Protein AF-A0A3D0XUD2-F1 (afdb_monomer_lite)

Sequence (132 aa):
TGTIDGDGKLRALLSQELQALLPKEGEVLVAGLGNPQVTPDALGPQCADRVLATRHVRGKAAIDVGLGGLRSVSVTKPGVLGTTGVETAEMLQALIRELHPAAVVAVDALAAGRLHRLGKTVQISDGGISPG

Structure (mmCIF, N/CA/C/O backbone):
data_AF-A0A3D0XUD2-F1
#
_entry.id   AF-A0A3D0XUD2-F1
#
loop_
_atom_site.group_PDB
_atom_site.id
_atom_site.type_symbol
_atom_site.label_atom_id
_atom_site.label_alt_id
_atom_site.label_comp_id
_atom_site.label_asym_id
_atom_site.label_entity_id
_atom_site.label_seq_id
_atom_site.pdbx_PDB_ins_code
_atom_site.Cartn_x
_atom_site.Cartn_y
_atom_site.Cartn_z
_atom_site.occupancy
_atom_site.B_iso_or_equiv
_atom_site.auth_seq_id
_atom_site.auth_comp_id
_atom_site.auth_asym_id
_atom_site.auth_atom_id
_atom_site.pdbx_PDB_model_num
ATOM 1 N N . THR A 1 1 ? 1.637 -34.350 -3.943 1.00 40.25 1 THR A N 1
ATOM 2 C CA . THR A 1 1 ? 1.236 -33.182 -4.760 1.00 40.25 1 THR A CA 1
ATOM 3 C C . THR A 1 1 ? 0.056 -32.516 -4.079 1.00 40.25 1 THR A C 1
ATOM 5 O O . THR A 1 1 ? -1.084 -32.837 -4.366 1.00 40.25 1 THR A O 1
ATOM 8 N N . GLY A 1 2 ? 0.336 -31.685 -3.071 1.00 35.22 2 GLY A N 1
ATOM 9 C CA . GLY A 1 2 ? -0.687 -30.990 -2.285 1.00 35.22 2 GLY A CA 1
ATOM 10 C C . GLY A 1 2 ? -0.833 -29.564 -2.788 1.00 35.22 2 GLY A C 1
ATOM 11 O O . GLY A 1 2 ? -0.051 -28.693 -2.420 1.00 35.22 2 GLY A O 1
ATOM 12 N N . THR A 1 3 ? -1.783 -29.352 -3.686 1.00 44.06 3 THR A N 1
ATOM 13 C CA . THR A 1 3 ? -2.172 -28.040 -4.198 1.00 44.06 3 THR A CA 1
ATOM 14 C C . THR A 1 3 ? -3.342 -27.506 -3.377 1.00 44.06 3 THR A C 1
ATOM 16 O O . THR A 1 3 ? -4.380 -28.150 -3.313 1.00 44.06 3 THR A O 1
ATOM 19 N N . ILE A 1 4 ? -3.165 -26.309 -2.806 1.00 49.25 4 ILE A N 1
ATOM 20 C CA . ILE A 1 4 ? -4.244 -25.352 -2.504 1.00 49.25 4 ILE A CA 1
ATOM 21 C C . ILE A 1 4 ? -5.291 -25.864 -1.486 1.00 49.25 4 ILE A C 1
ATOM 23 O O . ILE A 1 4 ? -6.492 -25.791 -1.696 1.00 49.25 4 ILE A O 1
ATOM 27 N N . ASP A 1 5 ? -4.805 -26.311 -0.327 1.00 49.78 5 ASP A N 1
ATOM 28 C CA . ASP A 1 5 ? -5.538 -26.314 0.961 1.00 49.78 5 ASP A CA 1
ATOM 29 C C . ASP A 1 5 ? -5.051 -25.139 1.863 1.00 49.78 5 ASP A C 1
ATOM 31 O O . ASP A 1 5 ? -5.212 -25.107 3.082 1.00 49.78 5 ASP A O 1
ATOM 35 N N . GLY A 1 6 ? -4.353 -24.165 1.254 1.00 54.50 6 GLY A N 1
ATOM 36 C CA . GLY A 1 6 ? -3.558 -23.128 1.931 1.00 54.50 6 GLY A CA 1
ATOM 37 C C . GLY A 1 6 ? -4.121 -21.704 1.887 1.00 54.50 6 GLY A C 1
ATOM 38 O O . GLY A 1 6 ? -3.674 -20.867 2.672 1.00 54.50 6 GLY A O 1
ATOM 39 N N . ASP A 1 7 ? -5.112 -21.419 1.036 1.00 63.12 7 ASP A N 1
ATOM 40 C CA . ASP A 1 7 ? -5.619 -20.051 0.842 1.00 63.12 7 ASP A CA 1
ATOM 41 C C . ASP A 1 7 ? -6.313 -19.511 2.095 1.00 63.12 7 ASP A C 1
ATOM 43 O O . ASP A 1 7 ? -6.095 -18.367 2.484 1.00 63.12 7 ASP A O 1
ATOM 47 N N . GLY A 1 8 ? -7.096 -20.339 2.790 1.00 73.44 8 GLY A N 1
ATOM 48 C CA . GLY A 1 8 ? -7.763 -19.922 4.026 1.00 73.44 8 GLY A CA 1
ATOM 49 C C . GLY A 1 8 ? -6.780 -19.641 5.165 1.00 73.44 8 GLY A C 1
ATOM 50 O O . GLY A 1 8 ? -6.895 -18.622 5.840 1.00 73.44 8 GLY A O 1
ATOM 51 N N . LYS A 1 9 ? -5.781 -20.515 5.351 1.00 86.44 9 LYS A N 1
ATOM 52 C CA . LYS A 1 9 ? -4.808 -20.411 6.452 1.00 86.44 9 LYS A CA 1
ATOM 53 C C . LYS A 1 9 ? -3.856 -19.235 6.268 1.00 86.44 9 LYS A C 1
ATOM 55 O O . LYS A 1 9 ? -3.652 -18.480 7.212 1.00 86.44 9 LYS A O 1
ATOM 60 N N . LEU A 1 10 ? -3.310 -19.051 5.062 1.00 85.81 10 LEU A N 1
ATOM 61 C CA . LEU A 1 10 ? -2.434 -17.915 4.777 1.00 85.81 10 LEU A CA 1
ATOM 62 C C . LEU A 1 10 ? -3.198 -16.593 4.893 1.00 85.81 10 LEU A C 1
ATOM 64 O O . LEU A 1 10 ? -2.707 -15.666 5.528 1.00 85.81 10 LEU A O 1
ATOM 68 N N . ARG A 1 11 ? -4.415 -16.511 4.339 1.00 89.19 11 ARG A N 1
ATOM 69 C CA . ARG A 1 11 ? -5.251 -15.308 4.470 1.00 89.19 11 ARG A CA 1
ATOM 70 C C . ARG A 1 11 ? -5.579 -15.000 5.927 1.00 89.19 11 ARG A C 1
ATOM 72 O O . ARG A 1 11 ? -5.492 -13.839 6.314 1.00 89.19 11 ARG A O 1
ATOM 79 N N . ALA A 1 12 ? -5.932 -16.009 6.724 1.00 92.25 12 ALA A N 1
ATOM 80 C CA . ALA A 1 12 ? -6.213 -15.834 8.147 1.00 92.25 12 ALA A CA 1
ATOM 81 C C . ALA A 1 12 ? -4.983 -15.321 8.909 1.00 92.25 12 ALA A C 1
ATOM 83 O O . ALA A 1 12 ? -5.096 -14.334 9.631 1.00 92.25 12 ALA A O 1
ATOM 84 N N . LEU A 1 13 ? -3.811 -15.926 8.682 1.00 92.94 13 LEU A N 1
ATOM 85 C CA . LEU A 1 13 ? -2.558 -15.494 9.302 1.00 92.94 13 LEU A CA 1
ATOM 86 C C . LEU A 1 13 ? -2.205 -14.055 8.907 1.00 92.94 13 LEU A C 1
ATOM 88 O O . LEU A 1 13 ? -1.999 -13.219 9.775 1.00 92.94 13 LEU A O 1
ATOM 92 N N . LEU A 1 14 ? -2.208 -13.733 7.608 1.00 92.25 14 LEU A N 1
ATOM 93 C CA . LEU A 1 14 ? -1.920 -12.375 7.134 1.00 92.25 14 LEU A CA 1
ATOM 94 C C . LEU A 1 14 ? -2.909 -11.346 7.693 1.00 92.25 14 LEU A C 1
ATOM 96 O O . LEU A 1 14 ? -2.503 -10.241 8.039 1.00 92.25 14 LEU A O 1
ATOM 100 N N . SER A 1 15 ? -4.192 -11.703 7.805 1.00 93.38 15 SER A N 1
ATOM 101 C CA . SER A 1 15 ? -5.202 -10.818 8.398 1.00 93.38 15 SER A CA 1
ATOM 102 C C . SER A 1 15 ? -4.914 -10.559 9.874 1.00 93.38 15 SER A C 1
ATOM 104 O O . SER A 1 15 ? -5.017 -9.419 10.317 1.00 93.38 15 SER A O 1
ATOM 106 N N . GLN A 1 16 ? -4.532 -11.597 10.621 1.00 95.19 16 GLN A N 1
ATOM 107 C CA . GLN A 1 16 ? -4.201 -11.494 12.039 1.00 95.19 16 GLN A CA 1
ATOM 108 C C . GLN A 1 16 ? -2.958 -10.627 12.270 1.00 95.19 16 GLN A C 1
ATOM 110 O O . GLN A 1 16 ? -3.004 -9.705 13.081 1.00 95.19 16 GLN A O 1
ATOM 115 N N . GLU A 1 17 ? -1.878 -10.881 11.530 1.00 95.19 17 GLU A N 1
ATOM 116 C CA . GLU A 1 17 ? -0.636 -10.107 11.642 1.00 95.19 17 GLU A CA 1
ATOM 117 C C . GLU A 1 17 ? -0.848 -8.645 11.231 1.00 95.19 17 GLU A C 1
ATOM 119 O O . GLU A 1 17 ? -0.426 -7.726 11.931 1.00 95.19 17 GLU A O 1
ATOM 124 N N . LEU A 1 18 ? -1.578 -8.398 10.137 1.00 94.19 18 LEU A N 1
ATOM 125 C CA . LEU A 1 18 ? -1.899 -7.036 9.714 1.00 94.19 18 LEU A CA 1
ATOM 126 C C . LEU A 1 18 ? -2.772 -6.314 10.751 1.00 94.19 18 LEU A C 1
ATOM 128 O O . LEU A 1 18 ? -2.539 -5.143 11.041 1.00 94.19 18 LEU A O 1
ATOM 132 N N . GLN A 1 19 ? -3.758 -6.997 11.340 1.00 94.44 19 GLN A N 1
ATOM 133 C CA . GLN A 1 19 ? -4.596 -6.420 12.391 1.00 94.44 19 GLN A CA 1
ATOM 134 C C . GLN A 1 19 ? -3.784 -6.063 13.643 1.00 94.44 19 GLN A C 1
ATOM 136 O O . GLN A 1 19 ? -4.074 -5.044 14.265 1.00 94.44 19 GLN A O 1
ATOM 141 N N . ALA A 1 20 ? -2.776 -6.865 13.999 1.00 95.06 20 ALA A N 1
ATOM 142 C CA . ALA A 1 20 ? -1.914 -6.613 15.151 1.00 95.06 20 ALA A CA 1
ATOM 143 C C . ALA A 1 20 ? -1.021 -5.370 14.980 1.00 95.06 20 ALA A C 1
ATOM 145 O O . ALA A 1 20 ? -0.704 -4.711 15.969 1.00 95.06 20 ALA A O 1
ATOM 146 N N . LEU A 1 21 ? -0.645 -5.035 13.741 1.00 94.56 21 LEU A N 1
ATOM 147 C CA . LEU A 1 21 ? 0.178 -3.860 13.430 1.00 94.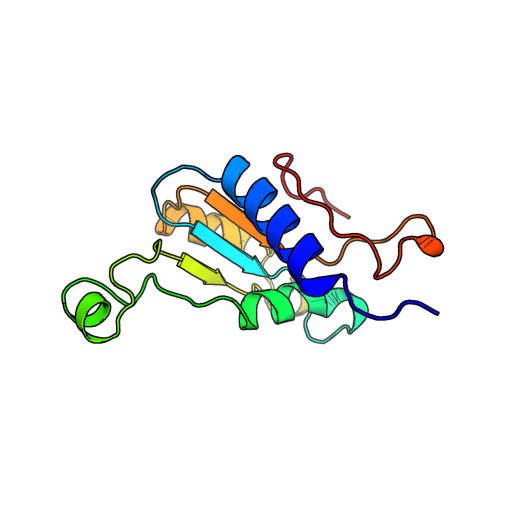56 21 LEU A CA 1
ATOM 148 C C . LEU A 1 21 ? -0.632 -2.572 13.252 1.00 94.56 21 LEU A C 1
ATOM 150 O O . LEU A 1 21 ? -0.089 -1.475 13.374 1.00 94.56 21 LEU A O 1
ATOM 154 N N . LEU A 1 22 ? -1.922 -2.682 12.936 1.00 95.81 22 LEU A N 1
ATOM 155 C CA . LEU A 1 22 ? -2.767 -1.517 12.716 1.00 95.81 22 LEU A CA 1
ATOM 156 C C . LEU A 1 22 ? -3.328 -0.963 14.037 1.00 95.81 22 LEU A C 1
ATOM 158 O O . LEU A 1 22 ? -3.712 -1.727 14.926 1.00 95.81 22 LEU A O 1
ATOM 162 N N . PRO A 1 23 ? -3.506 0.367 14.147 1.00 95.75 23 PRO A N 1
ATOM 163 C CA . PRO A 1 23 ? -4.296 0.959 15.220 1.00 95.75 23 PRO A CA 1
ATOM 164 C C . PRO A 1 23 ? -5.701 0.348 15.284 1.00 95.75 23 PRO A C 1
ATOM 166 O O . PRO A 1 23 ? -6.252 -0.082 14.265 1.00 95.75 23 PRO A O 1
ATOM 169 N N . LYS A 1 24 ? -6.310 0.337 16.477 1.00 93.25 24 LYS A N 1
ATOM 170 C CA . LYS A 1 24 ? -7.674 -0.195 16.670 1.00 93.25 24 LYS A CA 1
ATOM 171 C C . LYS A 1 24 ? -8.721 0.595 15.885 1.00 93.25 24 LYS A C 1
ATOM 173 O O . LYS A 1 24 ? -9.613 -0.004 15.293 1.00 93.25 24 LYS A O 1
ATOM 178 N N . GLU A 1 25 ? -8.554 1.911 15.822 1.00 93.12 25 GLU A N 1
ATOM 179 C CA . GLU A 1 25 ? -9.488 2.850 15.203 1.00 93.12 25 GLU A CA 1
ATOM 180 C C . GLU A 1 25 ? -8.762 3.829 14.276 1.00 93.12 25 GLU A C 1
ATOM 182 O O . GLU A 1 25 ? -7.540 3.974 14.338 1.00 93.12 25 GLU A O 1
ATOM 187 N N . GLY A 1 26 ? -9.537 4.528 13.448 1.00 94.81 26 GLY A N 1
ATOM 188 C CA . GLY A 1 26 ? -9.050 5.559 12.534 1.00 94.81 26 GLY A CA 1
ATOM 189 C C . GLY A 1 26 ? -8.995 5.120 11.070 1.00 94.81 26 GLY A C 1
ATOM 190 O O . GLY A 1 26 ? -9.168 3.948 10.730 1.00 94.81 26 GLY A O 1
ATOM 191 N N . GLU A 1 27 ? -8.804 6.101 10.187 1.00 96.06 27 GLU A N 1
ATOM 192 C CA . GLU A 1 27 ? -8.720 5.870 8.744 1.00 96.06 27 GLU A CA 1
ATOM 193 C C . GLU A 1 27 ? -7.397 5.191 8.369 1.00 96.06 27 GLU A C 1
ATOM 195 O O . GLU A 1 27 ? -6.343 5.545 8.893 1.00 96.06 27 GLU A O 1
ATOM 200 N N . VAL A 1 28 ? -7.445 4.245 7.432 1.00 98.00 28 VAL A N 1
ATOM 201 C CA . VAL A 1 28 ? -6.247 3.648 6.828 1.00 98.00 28 VAL A CA 1
ATOM 202 C C . VAL A 1 28 ? -6.115 4.119 5.386 1.00 98.00 28 VAL A C 1
ATOM 204 O O . VAL A 1 28 ? -7.065 4.028 4.609 1.00 98.00 28 VAL A O 1
ATOM 207 N N . LEU A 1 29 ? -4.925 4.585 5.012 1.00 98.38 29 LEU A N 1
ATOM 208 C CA . LEU A 1 29 ? -4.563 4.841 3.621 1.00 98.38 29 LEU A CA 1
ATOM 209 C C . LEU A 1 29 ? -3.801 3.633 3.071 1.00 98.38 29 LEU A C 1
ATOM 211 O O . LEU A 1 29 ? -2.702 3.336 3.526 1.00 98.38 29 LEU A O 1
ATOM 215 N N . VAL A 1 30 ? -4.357 2.947 2.078 1.00 98.31 30 VAL A N 1
ATOM 216 C CA . VAL A 1 30 ? -3.651 1.892 1.345 1.00 98.31 30 VAL A CA 1
ATOM 217 C C . VAL A 1 30 ? -2.985 2.489 0.110 1.00 98.31 30 VAL A C 1
ATOM 219 O O . VAL A 1 30 ? -3.647 3.144 -0.694 1.00 98.31 30 VAL A O 1
ATOM 222 N N . ALA A 1 31 ? -1.687 2.249 -0.055 1.00 97.88 31 ALA A N 1
ATOM 223 C CA . ALA A 1 31 ? -0.895 2.712 -1.187 1.00 97.88 31 ALA A CA 1
ATOM 224 C C . ALA A 1 31 ? -0.330 1.518 -1.967 1.00 97.88 31 ALA A C 1
ATOM 226 O O . ALA A 1 31 ? 0.516 0.789 -1.457 1.00 97.88 31 ALA A O 1
ATOM 227 N N . GLY A 1 32 ? -0.788 1.317 -3.203 1.00 97.50 32 GLY A N 1
ATOM 228 C CA . GLY A 1 32 ? -0.207 0.332 -4.119 1.00 97.50 32 GLY A CA 1
ATOM 229 C C . GLY A 1 32 ? 0.975 0.934 -4.870 1.00 97.50 32 GLY A C 1
ATOM 230 O O . GLY A 1 32 ? 0.760 1.754 -5.759 1.00 97.50 32 GLY A O 1
ATOM 231 N N . LEU A 1 33 ? 2.196 0.548 -4.504 1.00 95.62 33 LEU A N 1
ATOM 232 C CA . LEU A 1 33 ? 3.441 1.061 -5.079 1.00 95.62 33 LEU A CA 1
ATOM 233 C C . LEU A 1 33 ? 3.908 0.202 -6.254 1.00 95.62 33 LEU A C 1
ATOM 235 O O . LEU A 1 33 ? 3.703 -1.010 -6.258 1.00 95.62 33 LEU A O 1
ATOM 239 N N . GLY A 1 34 ? 4.548 0.849 -7.224 1.00 93.31 34 GLY A N 1
ATOM 240 C CA . GLY A 1 34 ? 5.132 0.202 -8.393 1.00 93.31 34 GLY A CA 1
ATOM 241 C C . GLY A 1 34 ? 4.509 0.672 -9.704 1.00 93.31 34 GLY A C 1
ATOM 242 O O . GLY A 1 34 ? 3.581 1.486 -9.747 1.00 93.31 34 GLY A O 1
ATOM 243 N N . ASN A 1 35 ? 5.051 0.172 -10.804 1.00 93.38 35 ASN A N 1
ATOM 244 C CA . ASN A 1 35 ? 4.659 0.536 -12.150 1.00 93.38 35 ASN A CA 1
ATOM 245 C C . ASN A 1 35 ? 3.707 -0.512 -12.754 1.00 93.38 35 ASN A C 1
ATOM 247 O O . ASN A 1 35 ? 4.144 -1.618 -13.081 1.00 93.38 35 ASN A O 1
ATOM 251 N N . PRO A 1 36 ? 2.431 -0.177 -13.028 1.00 91.38 36 PRO A N 1
ATOM 252 C CA . PRO A 1 36 ? 1.493 -1.120 -13.641 1.00 91.38 36 PRO A CA 1
ATOM 253 C C . PRO A 1 36 ? 1.895 -1.561 -15.060 1.00 91.38 36 PRO A C 1
ATOM 255 O O . PRO A 1 36 ? 1.380 -2.565 -15.544 1.00 91.38 36 PRO A O 1
ATOM 258 N N . GLN A 1 37 ? 2.801 -0.836 -15.730 1.00 92.69 37 GLN A N 1
ATOM 259 C CA . GLN A 1 37 ? 3.322 -1.187 -17.058 1.00 92.69 37 GLN A CA 1
ATOM 260 C C . GLN A 1 37 ? 4.483 -2.192 -17.013 1.00 92.69 37 GLN A C 1
ATOM 262 O O . GLN A 1 37 ? 4.892 -2.707 -18.051 1.00 92.69 37 GLN A O 1
ATOM 267 N N . VAL A 1 38 ? 5.032 -2.480 -15.830 1.00 93.00 38 VAL A N 1
ATOM 268 C CA . VAL A 1 38 ? 6.141 -3.419 -15.642 1.00 93.00 38 VAL A CA 1
ATOM 269 C C . VAL A 1 38 ? 5.612 -4.618 -14.866 1.00 93.00 38 VAL A C 1
ATOM 271 O O . VAL A 1 38 ? 5.379 -4.537 -13.669 1.00 93.00 38 VAL A O 1
ATOM 274 N N . THR A 1 39 ? 5.424 -5.755 -15.540 1.00 92.25 39 THR A N 1
ATOM 275 C CA . THR A 1 39 ? 4.793 -6.957 -14.961 1.00 92.25 39 THR A CA 1
ATOM 276 C C . THR A 1 39 ? 5.306 -7.359 -13.570 1.00 92.25 39 THR A C 1
ATOM 278 O O . THR A 1 39 ? 4.463 -7.586 -12.701 1.00 92.25 39 THR A O 1
ATOM 281 N N . PRO A 1 40 ? 6.628 -7.456 -13.303 1.00 89.25 40 PRO A N 1
ATOM 282 C CA . PRO A 1 40 ? 7.106 -7.819 -11.967 1.00 89.25 40 PRO A CA 1
ATOM 283 C C . PRO A 1 40 ? 6.855 -6.741 -10.900 1.00 89.25 40 PRO A C 1
ATOM 285 O O . PRO A 1 40 ? 6.862 -7.076 -9.722 1.00 89.25 40 PRO A O 1
ATOM 288 N N . ASP A 1 41 ? 6.605 -5.494 -11.302 1.00 91.94 41 ASP A N 1
ATOM 289 C CA . ASP A 1 41 ? 6.417 -4.319 -10.437 1.00 91.94 41 ASP A CA 1
ATOM 290 C C . ASP A 1 41 ? 4.931 -3.907 -10.305 1.00 91.94 41 ASP A C 1
ATOM 292 O O . ASP A 1 41 ? 4.556 -3.021 -9.544 1.00 91.94 41 ASP A O 1
ATOM 296 N N . ALA A 1 42 ? 4.030 -4.581 -11.025 1.00 94.25 42 ALA A N 1
ATOM 297 C CA . ALA A 1 42 ? 2.603 -4.263 -11.042 1.00 94.25 42 ALA A CA 1
ATOM 298 C C . ALA A 1 42 ? 1.825 -4.804 -9.822 1.00 94.25 42 ALA A C 1
ATOM 300 O O . ALA A 1 42 ? 0.619 -4.565 -9.711 1.00 94.25 42 ALA A O 1
ATOM 301 N N . LEU A 1 43 ? 2.476 -5.542 -8.911 1.00 95.25 43 LEU A N 1
ATOM 302 C CA . LEU A 1 43 ? 1.813 -6.220 -7.790 1.00 95.25 43 LEU A CA 1
ATOM 303 C C . LEU A 1 43 ? 1.109 -5.239 -6.842 1.00 95.25 43 LEU A C 1
ATOM 305 O O . LEU A 1 43 ? -0.033 -5.490 -6.457 1.00 95.25 43 LEU A O 1
ATOM 309 N N . GLY A 1 44 ? 1.761 -4.129 -6.480 1.00 96.12 44 GLY A N 1
ATOM 310 C CA . GLY A 1 44 ? 1.181 -3.114 -5.598 1.00 96.12 44 GLY A CA 1
ATOM 311 C C . GLY A 1 44 ? -0.098 -2.499 -6.176 1.00 96.12 44 GLY A C 1
ATOM 312 O O . GLY A 1 44 ? -1.145 -2.597 -5.527 1.00 96.12 44 GLY A O 1
ATOM 313 N N . PRO A 1 45 ? -0.079 -1.945 -7.408 1.00 96.56 45 PRO A N 1
ATOM 314 C CA . PRO A 1 45 ? -1.276 -1.445 -8.077 1.00 96.56 45 PRO A CA 1
ATOM 315 C C . PRO A 1 45 ? -2.400 -2.486 -8.173 1.00 96.56 45 PRO A C 1
ATOM 317 O O . PRO A 1 45 ? -3.549 -2.172 -7.865 1.00 96.56 45 PRO A O 1
ATOM 320 N N . GLN A 1 46 ? -2.077 -3.734 -8.530 1.00 96.94 46 GLN A N 1
ATOM 321 C CA . GLN A 1 46 ? -3.064 -4.816 -8.632 1.00 96.94 46 GLN A CA 1
ATOM 322 C C . GLN A 1 46 ? -3.665 -5.209 -7.276 1.00 96.94 46 GLN A C 1
ATOM 324 O O . GLN A 1 46 ? -4.837 -5.580 -7.203 1.00 96.94 46 GLN A O 1
ATOM 329 N N . CYS A 1 47 ? -2.878 -5.148 -6.200 1.00 96.31 47 CYS A N 1
ATOM 330 C CA . CYS A 1 47 ? -3.373 -5.375 -4.848 1.00 96.31 47 CYS A CA 1
ATOM 331 C C . CYS A 1 47 ? -4.334 -4.258 -4.430 1.00 96.31 47 CYS A C 1
ATOM 333 O O . CYS A 1 47 ? -5.441 -4.546 -3.976 1.00 96.31 47 CYS A O 1
ATOM 335 N N . ALA A 1 48 ? -3.950 -2.999 -4.656 1.00 97.12 48 ALA A N 1
ATOM 336 C CA . ALA A 1 48 ? -4.777 -1.836 -4.352 1.00 97.12 48 ALA A CA 1
ATOM 337 C C . ALA A 1 48 ? -6.123 -1.857 -5.101 1.00 97.12 48 ALA A C 1
ATOM 339 O O . ALA A 1 48 ? -7.144 -1.516 -4.510 1.00 97.12 48 ALA A O 1
ATOM 340 N N . ASP A 1 49 ? -6.165 -2.350 -6.345 1.00 96.88 49 ASP A N 1
ATOM 341 C CA . ASP A 1 49 ? -7.413 -2.537 -7.108 1.00 96.88 49 ASP A CA 1
ATOM 342 C C . ASP A 1 49 ? -8.414 -3.507 -6.466 1.00 96.88 49 ASP A C 1
ATOM 344 O O . ASP A 1 49 ? -9.603 -3.485 -6.783 1.00 96.88 49 ASP A O 1
ATOM 348 N N . ARG A 1 50 ? -7.953 -4.363 -5.550 1.00 96.44 50 ARG A N 1
ATOM 349 C CA . ARG A 1 50 ? -8.795 -5.322 -4.824 1.00 96.44 50 ARG A CA 1
ATOM 350 C C . ARG A 1 50 ? -9.192 -4.843 -3.430 1.00 96.44 50 ARG A C 1
ATOM 352 O O . ARG A 1 50 ? -9.876 -5.576 -2.715 1.00 96.44 50 ARG A O 1
ATOM 359 N N . VAL A 1 51 ? -8.774 -3.644 -3.030 1.00 96.12 51 VAL A N 1
ATOM 360 C CA . VAL A 1 51 ? -9.135 -3.064 -1.736 1.00 96.12 51 VAL A CA 1
ATOM 361 C C . VAL A 1 51 ? -10.434 -2.281 -1.870 1.00 96.12 51 VAL A C 1
ATOM 363 O O . VAL A 1 51 ? -10.562 -1.384 -2.700 1.00 96.12 51 VAL A O 1
ATOM 366 N N . LEU A 1 52 ? -11.402 -2.596 -1.010 1.00 93.75 52 LEU A N 1
ATOM 367 C CA . LEU A 1 52 ? -12.653 -1.854 -0.939 1.00 93.75 52 LEU A CA 1
ATOM 368 C C . LEU A 1 52 ? -12.407 -0.477 -0.306 1.00 93.75 52 LEU A C 1
ATOM 370 O O . LEU A 1 52 ? -12.200 -0.369 0.902 1.00 93.75 52 LEU A O 1
ATOM 374 N N . ALA A 1 53 ? -12.448 0.577 -1.118 1.00 94.50 53 ALA A N 1
ATOM 375 C CA . ALA A 1 53 ? -12.395 1.949 -0.629 1.00 94.50 53 ALA A CA 1
ATOM 376 C C . ALA A 1 53 ? -13.725 2.318 0.041 1.00 94.50 53 ALA A C 1
ATOM 378 O O . ALA A 1 53 ? -14.774 2.315 -0.599 1.00 94.50 53 ALA A O 1
ATOM 379 N N . THR A 1 54 ? -13.682 2.676 1.321 1.00 94.25 54 THR A N 1
ATOM 380 C CA . THR A 1 54 ? -14.884 2.947 2.130 1.00 94.25 54 THR A CA 1
ATOM 381 C C . THR A 1 54 ? -14.964 4.386 2.622 1.00 94.25 54 THR A C 1
ATOM 383 O O . THR A 1 54 ? -16.037 4.813 3.032 1.00 94.25 54 THR A O 1
ATOM 386 N N . ARG A 1 55 ? -13.887 5.184 2.533 1.00 92.38 55 ARG A N 1
ATOM 387 C CA . ARG A 1 55 ? -13.864 6.570 3.046 1.00 92.38 55 ARG A CA 1
ATOM 388 C C . ARG A 1 55 ? -15.018 7.441 2.544 1.00 92.38 55 ARG A C 1
ATOM 390 O O . ARG A 1 55 ? -15.511 8.287 3.294 1.00 92.38 55 ARG A O 1
ATOM 397 N N . HIS A 1 56 ? -15.406 7.266 1.282 1.00 89.62 56 HIS A N 1
ATOM 398 C CA . HIS A 1 56 ? -16.454 8.047 0.622 1.00 89.62 56 HIS A CA 1
ATOM 399 C C . HIS A 1 56 ? -17.876 7.589 0.992 1.00 89.62 56 HIS A C 1
ATOM 401 O O . HIS A 1 56 ? -18.830 8.329 0.762 1.00 89.62 56 HIS A O 1
ATOM 407 N N . VAL A 1 57 ? -18.031 6.403 1.591 1.00 84.38 57 VAL A N 1
ATOM 408 C CA . VAL A 1 57 ? -19.322 5.849 2.010 1.00 84.38 57 VAL A CA 1
ATOM 409 C C . VAL A 1 57 ? -19.496 6.100 3.506 1.00 84.38 57 VAL A C 1
ATOM 411 O O . VAL A 1 57 ? -18.844 5.469 4.333 1.00 84.38 57 VAL A O 1
ATOM 414 N N . ARG A 1 58 ? -20.360 7.052 3.879 1.00 76.81 58 ARG A N 1
ATOM 415 C CA . ARG A 1 58 ? -20.538 7.474 5.280 1.00 76.81 58 ARG A CA 1
ATOM 416 C C . ARG A 1 58 ? -22.004 7.541 5.696 1.00 76.81 58 ARG A C 1
ATOM 418 O O . ARG A 1 58 ? -22.901 7.716 4.873 1.00 76.81 58 ARG A O 1
ATOM 425 N N . GLY A 1 59 ? -22.229 7.452 7.007 1.00 75.25 59 GLY A N 1
ATOM 426 C CA . GLY A 1 59 ? -23.534 7.670 7.629 1.00 75.25 59 GLY A CA 1
ATOM 427 C C . GLY A 1 59 ? -24.591 6.672 7.160 1.00 75.25 59 GLY A C 1
ATOM 428 O O . GLY A 1 59 ? -24.324 5.478 7.038 1.00 75.25 59 GLY A O 1
ATOM 429 N N . LYS A 1 60 ? -25.799 7.172 6.886 1.00 72.00 60 LYS A N 1
ATOM 430 C CA . LYS A 1 60 ? -26.946 6.339 6.506 1.00 72.00 60 LYS A CA 1
ATOM 431 C C . LYS A 1 60 ? -26.686 5.510 5.244 1.00 72.00 60 LYS A C 1
ATOM 433 O O . LYS A 1 60 ? -27.035 4.339 5.220 1.00 72.00 60 LYS A O 1
ATOM 438 N N . ALA A 1 61 ? -25.972 6.067 4.264 1.00 75.12 61 ALA A N 1
ATOM 439 C CA . ALA A 1 61 ? -25.604 5.342 3.050 1.00 75.12 61 ALA A CA 1
ATOM 440 C C . ALA A 1 61 ? -24.770 4.086 3.354 1.00 75.12 61 ALA A C 1
ATOM 442 O O . ALA A 1 61 ? -25.024 3.039 2.772 1.00 75.12 61 ALA A O 1
ATOM 443 N N . ALA A 1 62 ? -23.825 4.158 4.301 1.00 79.06 62 ALA A N 1
ATOM 444 C CA . ALA A 1 62 ? -23.026 3.000 4.705 1.00 79.06 62 ALA A CA 1
ATOM 445 C C . ALA A 1 62 ? -23.878 1.920 5.385 1.00 79.06 62 ALA A C 1
ATOM 447 O O . ALA A 1 62 ? -23.659 0.736 5.158 1.00 79.06 62 ALA A O 1
ATOM 448 N N . ILE A 1 63 ? -24.854 2.316 6.202 1.00 76.69 63 ILE A N 1
ATOM 449 C CA . ILE A 1 63 ? -25.763 1.382 6.879 1.00 76.69 63 ILE A CA 1
ATOM 450 C C . ILE A 1 63 ? -26.672 0.693 5.857 1.00 76.69 63 ILE A C 1
ATOM 452 O O . ILE A 1 63 ? -26.765 -0.532 5.860 1.00 76.69 63 ILE A O 1
ATOM 456 N N . ASP A 1 64 ? -27.274 1.467 4.952 1.00 81.88 64 ASP A N 1
ATOM 457 C CA . ASP A 1 64 ? -28.228 0.977 3.953 1.00 81.88 64 ASP A CA 1
ATOM 458 C C . ASP A 1 64 ? -27.587 -0.031 2.980 1.00 81.88 64 ASP A C 1
ATOM 460 O O . ASP A 1 64 ? -28.261 -0.945 2.508 1.00 81.88 64 ASP A O 1
ATOM 464 N N . VAL A 1 65 ? -26.277 0.082 2.721 1.00 80.12 65 VAL A N 1
ATOM 465 C CA . VAL A 1 65 ? -25.519 -0.875 1.891 1.00 80.12 65 VAL A CA 1
ATOM 466 C C . VAL A 1 65 ? -24.746 -1.936 2.693 1.00 80.12 65 VAL A C 1
ATOM 468 O O . VAL A 1 65 ? -23.945 -2.672 2.122 1.00 80.12 65 VAL A O 1
ATOM 471 N N . GLY A 1 66 ? -24.957 -2.032 4.012 1.00 80.31 66 GLY A N 1
ATOM 472 C CA . GLY A 1 66 ? -24.336 -3.058 4.863 1.00 80.31 66 GLY A CA 1
ATOM 473 C C . GLY A 1 66 ? -22.845 -2.849 5.173 1.00 80.31 66 GLY A C 1
ATOM 474 O O . GLY A 1 66 ? -22.172 -3.773 5.618 1.00 80.31 66 GLY A O 1
ATOM 475 N N . LEU A 1 67 ? -22.318 -1.641 4.964 1.00 82.31 67 LEU A N 1
ATOM 476 C CA . LEU A 1 67 ? -20.918 -1.263 5.198 1.00 82.31 67 LEU A CA 1
ATOM 477 C C . LEU A 1 67 ? -20.700 -0.482 6.506 1.00 82.31 67 LEU A C 1
ATOM 479 O O . LEU A 1 67 ? -19.581 -0.064 6.788 1.00 82.31 67 LEU A O 1
ATOM 483 N N . GLY A 1 68 ? -21.740 -0.281 7.323 1.00 75.50 68 GLY A N 1
ATOM 484 C CA . GLY A 1 68 ? -21.680 0.556 8.532 1.00 75.50 68 GLY A CA 1
ATOM 485 C C . GLY A 1 68 ? -20.667 0.112 9.601 1.00 75.50 68 GLY A C 1
ATOM 486 O O . GLY A 1 68 ? -20.266 0.931 10.420 1.00 75.50 68 GLY A O 1
ATOM 487 N N . GLY A 1 69 ? -20.239 -1.156 9.588 1.00 83.50 69 GLY A N 1
ATOM 488 C CA . GLY A 1 69 ? -19.206 -1.688 10.488 1.00 83.50 69 GLY A CA 1
ATOM 489 C C . GLY A 1 69 ? -17.791 -1.698 9.902 1.00 83.50 69 GLY A C 1
ATOM 490 O O . GLY A 1 69 ? -16.870 -2.190 10.551 1.00 83.50 69 GLY A O 1
ATOM 491 N N . LEU A 1 70 ? -17.602 -1.218 8.669 1.00 89.44 70 LEU A N 1
ATOM 492 C CA . LEU A 1 70 ? -16.288 -1.218 8.037 1.00 89.44 70 LEU A CA 1
ATOM 493 C C . LEU A 1 70 ? -15.457 -0.023 8.490 1.00 89.44 70 LEU A C 1
ATOM 495 O O . LEU A 1 70 ? -15.934 1.108 8.583 1.00 89.44 70 LEU A O 1
ATOM 499 N N . ARG A 1 71 ? -14.164 -0.275 8.690 1.00 91.62 71 ARG A N 1
ATOM 500 C CA . ARG A 1 71 ? -13.172 0.782 8.878 1.00 91.62 71 ARG A CA 1
ATOM 501 C C . ARG A 1 71 ? -13.147 1.698 7.650 1.00 91.62 71 ARG A C 1
ATOM 503 O O . ARG A 1 71 ? -13.254 1.219 6.521 1.00 91.62 71 ARG A O 1
ATOM 510 N N . SER A 1 72 ? -12.958 3.002 7.869 1.00 94.50 72 SER A N 1
ATOM 511 C CA . SER A 1 72 ? -12.704 3.971 6.794 1.00 94.50 72 SER A CA 1
ATOM 512 C C . SER A 1 72 ? -11.362 3.674 6.123 1.00 94.50 72 SER A C 1
ATOM 514 O O . SER A 1 72 ? -10.322 3.665 6.783 1.00 94.50 72 SER A O 1
ATOM 516 N N . VAL A 1 73 ? -11.386 3.438 4.814 1.00 96.75 73 VAL A N 1
ATOM 517 C CA . VAL A 1 73 ? -10.210 3.130 3.999 1.00 96.75 73 VAL A CA 1
ATOM 518 C C . VAL A 1 73 ? -10.174 4.047 2.781 1.00 96.75 73 VAL A C 1
ATOM 520 O O . VAL A 1 73 ? -11.130 4.105 2.000 1.00 96.75 73 VAL A O 1
ATOM 523 N N . SER A 1 74 ? -9.051 4.741 2.623 1.00 97.81 74 SER A N 1
ATOM 524 C CA . SER A 1 74 ? -8.631 5.403 1.388 1.00 97.81 74 SER A CA 1
ATOM 525 C C . SER A 1 74 ? -7.690 4.489 0.618 1.00 97.81 74 SER A C 1
ATOM 527 O O . SER A 1 74 ? -6.891 3.781 1.224 1.00 97.81 74 SER A O 1
ATOM 529 N N . VAL A 1 75 ? -7.738 4.529 -0.712 1.00 98.19 75 VAL A N 1
ATOM 530 C CA . VAL A 1 75 ? -6.838 3.751 -1.571 1.00 98.19 75 VAL A CA 1
ATOM 531 C C . VAL A 1 75 ? -6.215 4.678 -2.604 1.00 98.19 75 VAL A C 1
ATOM 533 O O . VAL A 1 75 ? -6.913 5.493 -3.206 1.00 98.19 75 VAL A O 1
ATOM 536 N N . THR A 1 76 ? -4.909 4.555 -2.813 1.00 97.81 76 THR A N 1
ATOM 537 C CA . THR A 1 76 ? -4.171 5.275 -3.850 1.00 97.81 76 THR A CA 1
ATOM 538 C C . THR A 1 76 ? -3.196 4.348 -4.570 1.00 97.81 76 THR A C 1
ATOM 540 O O . THR A 1 76 ? -2.688 3.381 -4.000 1.00 97.81 76 THR A O 1
ATOM 543 N N . LYS A 1 77 ? -2.944 4.650 -5.841 1.00 95.94 77 LYS A N 1
ATOM 544 C CA . LYS A 1 77 ? -1.971 3.974 -6.705 1.00 95.94 77 LYS A CA 1
ATOM 545 C C . LYS A 1 77 ? -1.132 5.063 -7.368 1.00 95.94 77 LYS A C 1
ATOM 547 O O . LYS A 1 77 ? -1.477 5.493 -8.472 1.00 95.94 77 LYS A O 1
ATOM 552 N N . PRO A 1 78 ? -0.135 5.614 -6.659 1.00 91.88 78 PRO A N 1
ATOM 553 C CA . PRO A 1 78 ? 0.718 6.642 -7.230 1.00 91.88 78 PRO A CA 1
ATOM 554 C C . PRO A 1 78 ? 1.415 6.079 -8.473 1.00 91.88 78 PRO A C 1
ATOM 556 O O . PRO A 1 78 ? 1.876 4.940 -8.473 1.00 91.88 78 PRO A O 1
ATOM 559 N N . GLY A 1 79 ? 1.457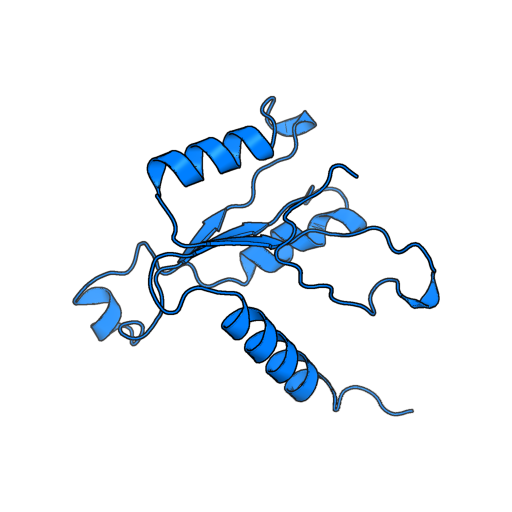 6.867 -9.547 1.00 88.88 79 GLY A N 1
ATOM 560 C CA . GLY A 1 79 ? 2.307 6.538 -10.687 1.00 88.88 79 GLY A CA 1
ATOM 561 C C . GLY A 1 79 ? 3.784 6.652 -10.308 1.00 88.88 79 GLY A C 1
ATOM 562 O O . GLY A 1 79 ? 4.130 7.169 -9.248 1.00 88.88 79 GLY A O 1
ATOM 563 N N . VAL A 1 80 ? 4.665 6.196 -11.192 1.00 91.69 80 VAL A N 1
ATOM 564 C CA . VAL A 1 80 ? 6.115 6.312 -10.988 1.00 91.69 80 VAL A CA 1
ATOM 565 C C . VAL A 1 80 ? 6.643 7.638 -11.524 1.00 91.69 80 VAL A C 1
ATOM 567 O O . VAL A 1 80 ? 6.088 8.167 -12.494 1.00 91.69 80 VAL A O 1
ATOM 570 N N . LEU A 1 81 ? 7.759 8.118 -10.963 1.00 92.25 81 LEU A N 1
ATOM 571 C CA . LEU A 1 81 ? 8.422 9.376 -11.336 1.00 92.25 81 LEU A CA 1
ATOM 572 C C . LEU A 1 81 ? 8.519 9.574 -12.856 1.00 92.25 81 LEU A C 1
ATOM 574 O O . LEU A 1 81 ? 8.179 10.637 -13.366 1.00 92.25 81 LEU A O 1
ATOM 578 N N . GLY A 1 82 ? 8.913 8.534 -13.598 1.00 90.69 82 GLY A N 1
ATOM 579 C CA . GLY A 1 82 ? 9.073 8.607 -15.056 1.00 90.69 82 GLY A CA 1
ATOM 580 C C . GLY A 1 82 ? 7.783 8.884 -15.841 1.00 90.69 82 GLY A C 1
ATOM 581 O O . GLY A 1 82 ? 7.849 9.235 -17.013 1.00 90.69 82 GLY A O 1
ATOM 582 N N . THR A 1 83 ? 6.615 8.736 -15.213 1.00 90.38 83 THR A N 1
ATOM 583 C CA . THR A 1 83 ? 5.300 8.988 -15.827 1.00 90.38 83 THR A CA 1
ATOM 584 C C . THR A 1 83 ? 4.604 10.220 -15.262 1.00 90.38 83 THR A C 1
ATOM 586 O O . THR A 1 83 ? 3.817 10.851 -15.963 1.00 90.38 83 THR A O 1
ATOM 589 N N . THR A 1 84 ? 4.882 10.563 -14.004 1.00 92.94 84 THR A N 1
ATOM 590 C CA . THR A 1 84 ? 4.181 11.619 -13.265 1.00 92.94 84 THR A CA 1
ATOM 591 C C . THR A 1 84 ? 5.006 12.892 -13.099 1.00 92.94 84 THR A C 1
ATOM 593 O O . THR A 1 84 ? 4.428 13.954 -12.889 1.00 92.94 84 THR A O 1
ATOM 596 N N . GLY A 1 85 ? 6.339 12.795 -13.154 1.00 95.81 85 GLY A N 1
ATOM 597 C CA . GLY A 1 85 ? 7.263 1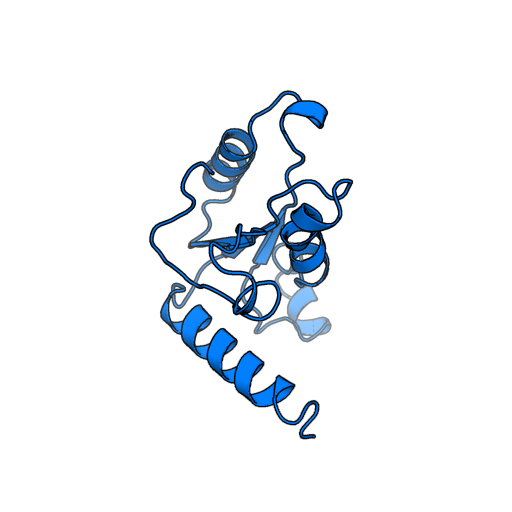3.881 -12.821 1.00 95.81 85 GLY A CA 1
ATOM 598 C C . GLY A 1 85 ? 7.317 14.242 -11.331 1.00 95.81 85 GLY A C 1
ATOM 599 O O . GLY A 1 85 ? 7.950 15.232 -10.982 1.00 95.81 85 GLY A O 1
ATOM 600 N N . VAL A 1 86 ? 6.662 13.467 -10.461 1.00 94.56 86 VAL A N 1
ATOM 601 C CA . VAL A 1 86 ? 6.614 13.686 -9.007 1.00 94.56 86 VAL A CA 1
ATOM 602 C C . VAL A 1 86 ? 6.961 12.383 -8.305 1.00 94.56 86 VAL A C 1
ATOM 604 O O . VAL A 1 86 ? 6.447 11.326 -8.685 1.00 94.56 86 VAL A O 1
ATOM 607 N N . GLU A 1 87 ? 7.804 12.451 -7.275 1.00 93.88 87 GLU A N 1
ATOM 608 C CA . GLU A 1 87 ? 8.177 11.266 -6.513 1.00 93.88 87 GLU A CA 1
ATOM 609 C C . GLU A 1 87 ? 6.964 10.655 -5.809 1.00 93.88 87 GLU A C 1
ATOM 611 O O . GLU A 1 87 ? 6.140 11.346 -5.198 1.00 93.88 87 GLU A O 1
ATOM 616 N N . THR A 1 88 ? 6.884 9.325 -5.819 1.00 92.75 88 THR A N 1
ATOM 617 C CA . THR A 1 88 ? 5.821 8.583 -5.130 1.00 92.75 88 THR A CA 1
ATOM 618 C C . THR A 1 88 ? 5.733 8.974 -3.653 1.00 92.75 88 THR A C 1
ATOM 620 O O . THR A 1 88 ? 4.640 9.149 -3.112 1.00 92.75 88 THR A O 1
ATOM 623 N N . ALA A 1 89 ? 6.883 9.173 -3.003 1.00 92.81 89 ALA A N 1
ATOM 624 C CA . ALA A 1 89 ? 6.949 9.608 -1.613 1.00 92.81 89 ALA A CA 1
ATOM 625 C C . ALA A 1 89 ? 6.313 10.991 -1.399 1.00 92.81 89 ALA A C 1
ATOM 627 O O . ALA A 1 89 ? 5.606 11.179 -0.411 1.00 92.81 89 ALA A O 1
ATOM 628 N N . GLU A 1 90 ? 6.502 11.940 -2.320 1.00 95.19 90 GLU A N 1
ATOM 629 C CA . GLU A 1 90 ? 5.894 13.273 -2.232 1.00 95.19 90 GLU A CA 1
ATOM 630 C C . GLU A 1 90 ? 4.372 13.203 -2.367 1.00 95.19 90 GLU A C 1
ATOM 632 O O . GLU A 1 90 ? 3.652 13.810 -1.571 1.00 95.19 90 GLU A O 1
ATOM 637 N N . MET A 1 91 ? 3.867 12.399 -3.311 1.00 95.62 91 MET A N 1
ATOM 638 C CA . MET A 1 91 ? 2.425 12.178 -3.464 1.00 95.62 91 MET A CA 1
ATOM 639 C C . MET A 1 91 ? 1.805 11.598 -2.192 1.00 95.62 91 MET A C 1
ATOM 641 O O . MET A 1 91 ? 0.762 12.065 -1.728 1.00 95.62 91 MET A O 1
ATOM 645 N N . LEU A 1 92 ? 2.452 10.588 -1.604 1.00 96.06 92 LEU A N 1
ATOM 646 C CA . LEU A 1 92 ? 1.975 9.974 -0.369 1.00 96.06 92 LEU A CA 1
ATOM 647 C C . LEU A 1 92 ? 2.054 10.943 0.804 1.00 96.06 92 LEU A C 1
ATOM 649 O O . LEU A 1 92 ? 1.104 11.019 1.574 1.00 96.06 92 LEU A O 1
ATOM 653 N N . GLN A 1 93 ? 3.127 11.723 0.928 1.00 96.56 93 GLN A N 1
ATOM 654 C CA . GLN A 1 93 ? 3.233 12.742 1.970 1.00 96.56 93 GLN A CA 1
ATOM 655 C C . GLN A 1 93 ? 2.133 13.800 1.849 1.00 96.56 93 GLN A C 1
ATOM 657 O O . GLN A 1 93 ? 1.557 14.180 2.867 1.00 96.56 93 GLN A O 1
ATOM 662 N N . ALA A 1 94 ? 1.807 14.250 0.636 1.00 97.69 94 ALA A N 1
ATOM 663 C CA . ALA A 1 94 ? 0.712 15.189 0.412 1.00 97.69 94 ALA A CA 1
ATOM 664 C C . ALA A 1 94 ? -0.635 14.597 0.857 1.00 97.69 94 ALA A C 1
ATOM 666 O O . ALA A 1 94 ? -1.379 15.243 1.594 1.00 97.69 94 ALA A O 1
ATOM 667 N N . LEU A 1 95 ? -0.914 13.339 0.496 1.00 97.62 95 LEU A N 1
ATOM 668 C CA . LEU A 1 95 ? -2.119 12.640 0.946 1.00 97.62 95 LEU A CA 1
ATOM 669 C C . LEU A 1 95 ? -2.136 12.445 2.463 1.00 97.62 95 LEU A C 1
ATOM 671 O O . LEU A 1 95 ? -3.152 12.697 3.090 1.00 97.62 95 LEU A O 1
ATOM 675 N N . ILE A 1 96 ? -1.031 12.040 3.083 1.00 97.69 96 ILE A N 1
ATOM 676 C CA . ILE A 1 96 ? -0.963 11.848 4.538 1.00 97.69 96 ILE A CA 1
ATOM 677 C C . ILE A 1 96 ? -1.238 13.166 5.271 1.00 97.69 96 ILE A C 1
ATOM 679 O O . ILE A 1 96 ? -1.987 13.168 6.246 1.00 97.69 96 ILE A O 1
ATOM 683 N N . ARG A 1 97 ? -0.678 14.282 4.788 1.00 98.25 97 ARG A N 1
ATOM 684 C CA . ARG A 1 97 ? -0.898 15.619 5.363 1.00 98.25 97 ARG A CA 1
ATOM 685 C C . ARG A 1 97 ? -2.335 16.101 5.226 1.00 98.25 97 ARG A C 1
ATOM 687 O O . ARG A 1 97 ? -2.799 16.807 6.104 1.00 98.25 97 ARG A O 1
ATOM 694 N N . GLU A 1 98 ? -3.025 15.753 4.148 1.00 98.06 98 GLU A N 1
ATOM 695 C CA . GLU A 1 98 ? -4.424 16.149 3.954 1.00 98.06 98 GLU A CA 1
ATOM 696 C C . GLU A 1 98 ? -5.377 15.220 4.721 1.00 98.06 98 GLU A C 1
ATOM 698 O O . GLU A 1 98 ? -6.282 15.651 5.436 1.00 98.06 98 GLU A O 1
ATOM 703 N N . LEU A 1 99 ? -5.162 13.912 4.594 1.00 97.06 99 LEU A N 1
ATOM 704 C CA . LEU A 1 99 ? -6.079 12.880 5.067 1.00 97.06 99 LEU A CA 1
ATOM 705 C C . LEU A 1 99 ? -5.921 12.562 6.553 1.00 97.06 99 LEU A C 1
ATOM 707 O O . LEU A 1 99 ? -6.872 12.075 7.160 1.00 97.06 99 LEU A O 1
ATOM 711 N N . HIS A 1 100 ? -4.743 12.822 7.125 1.00 97.56 100 HIS A N 1
ATOM 712 C CA . HIS A 1 100 ? -4.393 12.477 8.504 1.00 97.56 100 HIS A CA 1
ATOM 713 C C . HIS A 1 100 ? -4.768 11.023 8.876 1.00 97.56 100 HIS A C 1
ATOM 715 O O . HIS A 1 100 ? -5.442 10.802 9.888 1.00 97.56 100 HIS A O 1
ATOM 721 N N . PRO A 1 101 ? -4.393 10.012 8.061 1.00 97.75 101 PRO A N 1
ATOM 722 C CA . PRO A 1 101 ? -4.765 8.633 8.339 1.00 97.75 101 PRO A CA 1
ATOM 723 C C . PRO A 1 101 ? -4.063 8.142 9.611 1.00 97.75 101 PRO A C 1
ATOM 725 O O . PRO A 1 101 ? -2.927 8.517 9.897 1.00 97.75 101 PRO A O 1
ATOM 728 N N . ALA A 1 102 ? -4.718 7.249 10.352 1.00 97.88 102 ALA A N 1
ATOM 729 C CA . ALA A 1 102 ? -4.135 6.612 11.531 1.00 97.88 102 ALA A CA 1
ATOM 730 C C . ALA A 1 102 ? -3.004 5.638 11.164 1.00 97.88 102 ALA A C 1
ATOM 732 O O . ALA A 1 102 ? -2.112 5.399 11.974 1.00 97.88 102 ALA A O 1
ATOM 733 N N . ALA A 1 103 ? -3.033 5.076 9.951 1.00 97.31 103 ALA A N 1
ATOM 734 C CA . ALA A 1 103 ? -1.954 4.258 9.412 1.00 97.31 103 ALA A CA 1
ATOM 735 C C . ALA A 1 103 ? -1.915 4.300 7.880 1.00 97.31 103 ALA A C 1
ATOM 737 O O . ALA A 1 103 ? -2.935 4.509 7.216 1.00 97.31 103 ALA A O 1
ATOM 738 N N . VAL A 1 104 ? -0.732 4.030 7.326 1.00 97.12 104 VAL A N 1
ATOM 739 C CA . VAL A 1 104 ? -0.524 3.811 5.893 1.00 97.12 104 VAL A CA 1
ATOM 740 C C . VAL A 1 104 ? -0.105 2.362 5.678 1.00 97.12 104 VAL A C 1
ATOM 742 O O . VAL A 1 104 ? 0.854 1.901 6.290 1.00 97.12 104 VAL A O 1
ATOM 745 N N . VAL A 1 105 ? -0.807 1.650 4.801 1.00 97.19 105 VAL A N 1
ATOM 746 C CA . VAL A 1 105 ? -0.427 0.306 4.354 1.00 97.19 105 VAL A CA 1
ATOM 747 C C . VAL A 1 105 ? 0.122 0.427 2.941 1.00 97.19 105 VAL A C 1
ATOM 749 O O . VAL A 1 105 ? -0.637 0.558 1.982 1.00 97.19 105 VAL A O 1
ATOM 752 N N . ALA A 1 106 ? 1.445 0.414 2.815 1.00 96.12 106 ALA A N 1
ATOM 753 C CA . ALA A 1 106 ? 2.115 0.382 1.523 1.00 96.12 106 ALA A CA 1
ATOM 754 C C . ALA A 1 106 ? 2.284 -1.071 1.055 1.00 96.12 106 ALA A C 1
ATOM 756 O O . ALA A 1 106 ? 2.775 -1.914 1.805 1.00 96.12 106 ALA A O 1
ATOM 757 N N . VAL A 1 107 ? 1.870 -1.360 -0.178 1.00 95.75 107 VAL A N 1
ATOM 758 C CA . VAL A 1 107 ? 2.027 -2.670 -0.819 1.00 95.75 107 VAL A CA 1
ATOM 759 C C . VAL A 1 107 ? 2.971 -2.518 -1.997 1.00 95.75 107 VAL A C 1
ATOM 761 O O . VAL A 1 107 ? 2.687 -1.736 -2.901 1.00 95.75 107 VAL A O 1
ATOM 764 N N . ASP A 1 108 ? 4.059 -3.280 -1.987 1.00 93.06 108 ASP A N 1
ATOM 765 C CA . ASP A 1 108 ? 5.155 -3.160 -2.948 1.00 93.06 108 ASP A CA 1
ATOM 766 C C . ASP A 1 108 ? 5.665 -4.535 -3.416 1.00 93.06 108 A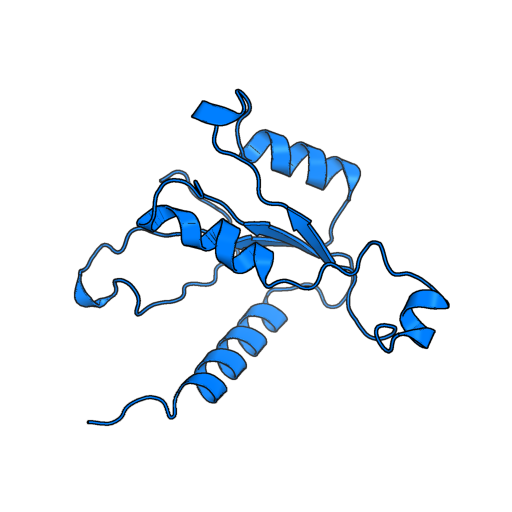SP A C 1
ATOM 768 O O . ASP A 1 108 ? 5.546 -5.543 -2.706 1.00 93.06 108 ASP A O 1
ATOM 772 N N . ALA A 1 109 ? 6.229 -4.580 -4.623 1.00 91.12 109 ALA A N 1
ATOM 773 C CA . ALA A 1 109 ? 6.836 -5.761 -5.220 1.00 91.12 109 ALA A CA 1
ATOM 774 C C . ALA A 1 109 ? 8.327 -5.859 -4.847 1.00 91.12 109 ALA A C 1
ATOM 776 O O . ALA A 1 109 ? 9.207 -5.388 -5.559 1.00 91.12 109 ALA A O 1
ATOM 777 N N . LEU A 1 110 ? 8.637 -6.526 -3.732 1.00 86.88 110 LEU A N 1
ATOM 778 C CA . LEU A 1 110 ? 10.025 -6.651 -3.276 1.00 86.88 110 LEU A CA 1
ATOM 779 C C . LEU A 1 110 ? 10.849 -7.652 -4.101 1.00 86.88 110 LEU A C 1
ATOM 781 O O . LEU A 1 110 ? 10.409 -8.765 -4.413 1.00 86.88 110 LEU A O 1
ATOM 785 N N . ALA A 1 111 ? 12.114 -7.303 -4.349 1.00 84.19 111 ALA A N 1
ATOM 786 C CA . ALA A 1 111 ? 13.087 -8.208 -4.946 1.00 84.19 111 ALA A CA 1
ATOM 787 C C . ALA A 1 111 ? 13.437 -9.368 -3.993 1.00 84.19 111 ALA A C 1
ATOM 789 O O . ALA A 1 111 ? 13.825 -9.181 -2.837 1.00 84.19 111 ALA A O 1
ATOM 790 N N . ALA A 1 112 ? 13.350 -10.605 -4.487 1.00 83.56 112 ALA A N 1
ATOM 791 C CA . ALA A 1 112 ? 13.727 -11.784 -3.717 1.00 83.56 112 ALA A CA 1
ATOM 792 C C . ALA A 1 112 ? 15.223 -12.097 -3.886 1.00 83.56 112 ALA A C 1
ATOM 794 O O . ALA A 1 112 ? 15.652 -12.544 -4.945 1.00 83.56 112 ALA A O 1
ATOM 795 N N . GLY A 1 113 ? 16.012 -11.988 -2.811 1.00 82.50 113 GLY A N 1
ATOM 796 C CA . GLY A 1 113 ? 17.447 -12.328 -2.835 1.00 82.50 113 GLY A CA 1
ATOM 797 C C . GLY A 1 113 ? 17.774 -13.817 -3.060 1.00 82.50 113 GLY A C 1
ATOM 798 O O . GLY A 1 113 ? 18.938 -14.185 -3.185 1.00 82.50 113 GLY A O 1
ATOM 799 N N . ARG A 1 114 ? 16.768 -14.705 -3.085 1.00 86.19 11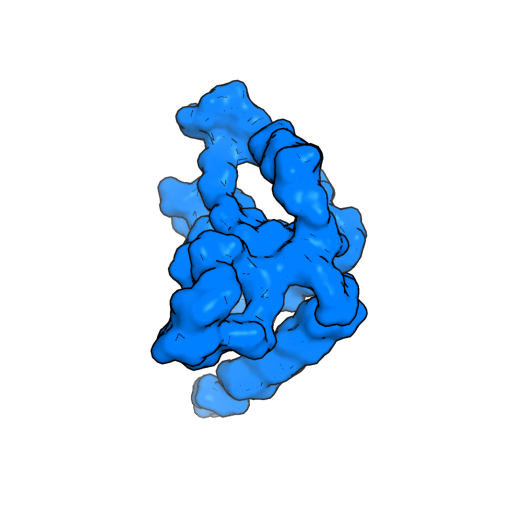4 ARG A N 1
ATOM 800 C CA . ARG A 1 114 ? 16.912 -16.133 -3.416 1.00 86.19 114 ARG A CA 1
ATOM 801 C C . ARG A 1 114 ? 15.731 -16.590 -4.269 1.00 86.19 114 ARG A C 1
ATOM 803 O O . ARG A 1 114 ? 14.584 -16.411 -3.862 1.00 86.19 114 ARG A O 1
ATOM 810 N N . LEU A 1 115 ? 16.007 -17.280 -5.380 1.00 86.44 115 LEU A N 1
ATOM 811 C CA . LEU A 1 115 ? 14.987 -17.748 -6.335 1.00 86.44 115 LEU A CA 1
ATOM 812 C C . LEU A 1 115 ? 13.869 -18.578 -5.690 1.00 86.44 115 LEU A C 1
ATOM 814 O O . LEU A 1 115 ? 12.712 -18.453 -6.073 1.00 86.44 115 LEU A O 1
ATOM 818 N N . HIS A 1 116 ? 14.175 -19.390 -4.673 1.00 89.69 116 HIS A N 1
ATOM 819 C CA . HIS A 1 116 ? 13.154 -20.219 -4.025 1.00 89.69 116 HIS A CA 1
ATOM 820 C C . HIS A 1 116 ? 12.071 -19.411 -3.287 1.00 89.69 116 HIS A C 1
ATOM 822 O O . HIS A 1 116 ? 11.013 -19.973 -3.016 1.00 89.69 116 HIS A O 1
ATOM 828 N N . ARG A 1 117 ? 12.320 -18.131 -2.962 1.00 86.69 117 ARG A N 1
ATOM 829 C CA . ARG A 1 117 ? 11.365 -17.230 -2.291 1.00 86.69 117 ARG A CA 1
ATOM 830 C C . ARG A 1 117 ? 10.489 -16.444 -3.266 1.00 86.69 117 ARG A C 1
ATOM 832 O O . ARG A 1 117 ? 9.449 -15.934 -2.847 1.00 86.69 117 ARG A O 1
ATOM 839 N N . LEU A 1 118 ? 10.901 -16.343 -4.531 1.00 87.56 118 LEU A N 1
ATOM 840 C CA . LEU A 1 118 ? 10.221 -15.543 -5.546 1.00 87.56 118 LEU A CA 1
ATOM 841 C C . LEU A 1 118 ? 8.780 -16.033 -5.734 1.00 87.56 118 LEU A C 1
ATOM 843 O O . LEU A 1 118 ? 8.556 -17.216 -5.990 1.00 87.56 118 LEU A O 1
ATOM 847 N N . GLY A 1 119 ? 7.811 -15.132 -5.555 1.00 85.62 119 GLY A N 1
ATOM 848 C CA . GLY A 1 119 ? 6.379 -15.434 -5.675 1.00 85.62 119 GLY A CA 1
ATOM 849 C C . GLY A 1 119 ? 5.813 -16.364 -4.594 1.00 85.62 119 GLY A C 1
ATOM 850 O O . GLY A 1 119 ? 4.691 -16.839 -4.734 1.00 85.62 119 GLY A O 1
ATOM 851 N N . LYS A 1 120 ? 6.575 -16.660 -3.531 1.00 88.62 120 LYS A N 1
ATOM 852 C CA . LYS A 1 120 ? 6.172 -17.596 -2.461 1.00 88.62 120 LYS A CA 1
ATOM 853 C C . LYS A 1 120 ? 6.216 -16.992 -1.063 1.00 88.62 120 LYS A C 1
ATOM 855 O O . LYS A 1 120 ? 5.931 -17.686 -0.094 1.00 88.62 120 LYS A O 1
ATOM 860 N N . THR A 1 121 ? 6.623 -15.731 -0.946 1.00 89.50 121 THR A N 1
ATOM 861 C CA . THR A 1 121 ? 6.784 -15.055 0.343 1.00 89.50 121 THR A CA 1
ATOM 862 C C . THR A 1 121 ? 6.003 -13.754 0.341 1.00 89.50 121 THR A C 1
ATOM 864 O O . THR A 1 121 ? 6.155 -12.956 -0.578 1.00 89.50 121 THR A O 1
ATOM 867 N N . VAL A 1 122 ? 5.223 -13.535 1.396 1.00 91.19 122 VAL A N 1
ATOM 868 C CA . VAL A 1 122 ? 4.682 -12.222 1.759 1.00 91.19 122 VAL A CA 1
ATOM 869 C C . VAL A 1 122 ? 5.452 -11.750 2.987 1.00 91.19 122 VAL A C 1
ATOM 871 O O . VAL A 1 122 ? 5.678 -12.536 3.907 1.00 91.19 122 VAL A O 1
ATOM 874 N N . GLN A 1 123 ? 5.887 -10.494 2.986 1.00 91.00 123 GLN A N 1
ATOM 875 C CA . GLN A 1 123 ? 6.550 -9.857 4.120 1.00 91.00 123 GLN A CA 1
ATOM 876 C C . GLN A 1 123 ? 5.666 -8.722 4.632 1.00 91.00 123 GLN A C 1
ATOM 878 O O . GLN A 1 123 ? 5.139 -7.951 3.836 1.00 91.00 123 GLN A O 1
ATOM 883 N N . ILE A 1 124 ? 5.531 -8.619 5.952 1.00 92.19 124 ILE A N 1
ATOM 884 C CA . ILE A 1 124 ? 4.857 -7.512 6.631 1.00 92.19 124 ILE A CA 1
ATOM 885 C C . ILE A 1 124 ? 5.872 -6.891 7.598 1.00 92.19 124 ILE A C 1
ATOM 887 O O . ILE A 1 124 ? 6.628 -7.618 8.243 1.00 92.19 124 ILE A O 1
ATOM 891 N N . SER A 1 125 ? 5.935 -5.562 7.659 1.00 90.56 125 SER A N 1
ATOM 892 C CA . SER A 1 125 ? 6.838 -4.824 8.545 1.00 90.56 125 SER A CA 1
ATOM 893 C C . SER A 1 125 ? 6.264 -3.445 8.866 1.00 90.56 125 SER A C 1
ATOM 895 O O . SER A 1 125 ? 5.582 -2.845 8.039 1.00 90.56 125 SER A O 1
ATOM 897 N N . ASP A 1 126 ? 6.569 -2.947 10.059 1.00 90.25 126 ASP A N 1
ATOM 898 C CA . ASP A 1 126 ? 6.324 -1.584 10.535 1.00 90.25 126 ASP A CA 1
ATOM 899 C C . ASP A 1 126 ? 7.528 -0.645 10.317 1.00 90.25 126 ASP A C 1
ATOM 901 O O . ASP A 1 126 ? 7.434 0.551 10.580 1.00 90.25 126 ASP A O 1
ATOM 905 N N . GLY A 1 127 ? 8.645 -1.156 9.785 1.00 85.75 127 GLY A N 1
ATOM 906 C CA . GLY A 1 127 ? 9.874 -0.395 9.533 1.00 85.75 127 GLY A CA 1
ATOM 907 C C . GLY A 1 127 ? 9.786 0.615 8.381 1.00 85.75 127 GLY A C 1
ATOM 908 O O . GLY A 1 127 ? 10.754 1.325 8.116 1.00 85.75 127 GLY A O 1
ATOM 909 N N . GLY A 1 128 ? 8.643 0.689 7.696 1.00 82.94 128 GLY A N 1
ATOM 910 C CA . GLY A 1 128 ? 8.421 1.557 6.541 1.00 82.94 128 GLY A CA 1
ATOM 911 C C . GLY A 1 128 ? 8.974 0.992 5.229 1.00 82.94 128 GLY A C 1
ATOM 912 O O . GLY A 1 128 ? 9.307 -0.188 5.121 1.00 82.94 128 GLY A O 1
ATOM 913 N N . ILE A 1 129 ? 9.043 1.852 4.209 1.00 79.12 129 ILE A N 1
ATOM 914 C CA . ILE A 1 129 ? 9.608 1.524 2.894 1.00 79.12 129 ILE A CA 1
ATOM 915 C C . ILE A 1 129 ? 11.036 2.065 2.832 1.00 79.12 129 ILE A C 1
ATOM 917 O O . ILE A 1 129 ? 11.263 3.255 3.049 1.00 79.12 129 ILE A O 1
ATOM 921 N N . SER A 1 130 ? 11.995 1.187 2.546 1.00 73.50 130 SER A N 1
ATOM 922 C CA . SER A 1 130 ? 13.380 1.575 2.262 1.00 73.50 130 SER A CA 1
ATOM 923 C C . SER A 1 130 ? 13.575 1.739 0.754 1.00 73.50 130 SER A C 1
ATOM 925 O O . SER A 1 130 ? 12.957 0.985 0.002 1.00 73.50 130 SER A O 1
ATOM 927 N N . PRO A 1 131 ? 14.428 2.672 0.295 1.00 60.38 131 PRO A N 1
ATOM 928 C CA . PRO A 1 131 ? 14.811 2.742 -1.112 1.00 60.38 131 PRO A CA 1
ATOM 929 C C . PRO A 1 131 ? 15.397 1.402 -1.577 1.00 60.38 131 PRO A C 1
ATOM 931 O O . PRO A 1 131 ? 16.234 0.825 -0.876 1.00 60.38 131 PRO A O 1
ATOM 934 N N . GLY A 1 132 ? 14.914 0.914 -2.721 1.00 55.91 132 GLY A N 1
ATOM 935 C CA . GLY A 1 132 ? 15.418 -0.281 -3.403 1.00 55.91 132 GLY A CA 1
ATOM 936 C C . GLY A 1 132 ? 16.604 0.012 -4.307 1.00 55.91 132 GLY A C 1
ATOM 937 O O . GLY A 1 132 ? 16.678 1.147 -4.829 1.00 55.91 132 GLY A O 1
#

Foldseek 3Di:
DDPPPPPVVVVVVVVVVVCVPADPAWEEEEEQDAACVDVLWNFSVVVLVPDDQCQVQDDPSCVVVVNHPPGHYHYYYDHPCVVPVDHPVVVVVVCCVVRVTSYYHYDTRDDDPDPVCHPPDDDDDPPDDDDD

Secondary structure (DSSP, 8-state):
---SS-HHHHHHHHHHHHHHHS-SSS-EEEEE-S-TTSGGGTHHHHHHTTS---TT--THHHHHTT-TTSPPEEEE-PPPHHHHSS-HHHHHHHHHHHH--SEEEEE-----SSGGGTTT-----SS-PPP-

pLDDT: mean 88.51, std 12.27, range 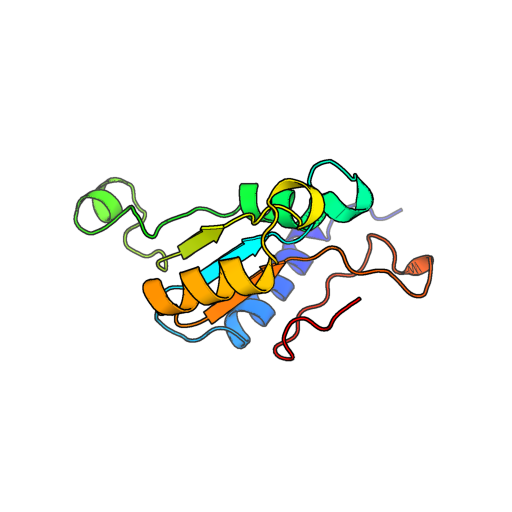[35.22, 98.38]

Radius of gyration: 16.44 Å; chains: 1; bounding box: 46×49×34 Å